Protein AF-A0AAW4YCK0-F1 (afdb_monomer_lite)

Foldseek 3Di:
DKFQFDDDPCCVVPVDDGGHGDPDIDDWAFDPDVVVPGHTDDPVRCVVVVVDDPVVVVVVVVVVVVVVVVVQVVQVVVQKGFGDFDWDWDADPVRDIDTDDDDDVVGTDMARNVPRD

InterPro domains:
  IPR018236 SAICAR synthetase, conserved site [PS01058] (82-90)
  IPR028923 SAICAR synthetase/ADE2, N-terminal [PF01259] (1-115)

pLDDT: mean 97.14, std 2.45, range [76.44, 98.75]

Secondary structure (DSSP, 8-state):
-EEEE--THHHHHH-PPTTPEEEEEEE-EE---GGGT--EE-HHHHHHTTS--HHHHHHHHHHHHHHHHHHHHHHHHTTEEEEEE--EEEE-TTS-EEEES--STTTEEEEETTT--

Structure (mmCIF, N/CA/C/O backbone):
data_AF-A0AAW4YCK0-F1
#
_entry.id   AF-A0AAW4YCK0-F1
#
loop_
_atom_site.group_PDB
_atom_site.id
_atom_site.type_symbol
_atom_site.label_atom_id
_atom_site.label_alt_id
_atom_site.label_comp_id
_atom_site.label_asym_id
_atom_site.label_entity_id
_atom_site.label_seq_id
_atom_site.pdbx_PDB_ins_code
_atom_site.Cartn_x
_atom_site.Cartn_y
_atom_site.Cartn_z
_atom_site.occupancy
_atom_site.B_iso_or_equiv
_atom_site.auth_seq_id
_atom_site.auth_comp_id
_atom_site.auth_asym_id
_atom_site.auth_atom_id
_atom_site.pdbx_PDB_model_num
ATOM 1 N N . VAL A 1 1 ? -1.074 -1.787 1.953 1.00 98.25 1 VAL A N 1
ATOM 2 C CA . VAL A 1 1 ? -0.174 -1.819 0.772 1.00 98.25 1 VAL A CA 1
ATOM 3 C C . VAL A 1 1 ? -0.519 -0.648 -0.126 1.00 98.25 1 VAL A C 1
ATOM 5 O O . VAL A 1 1 ? -1.700 -0.383 -0.309 1.00 98.25 1 VAL A O 1
ATOM 8 N N . VAL A 1 2 ? 0.477 0.054 -0.663 1.00 98.75 2 VAL A N 1
ATOM 9 C CA . VAL A 1 2 ? 0.284 1.106 -1.672 1.00 98.75 2 VAL A CA 1
ATOM 10 C C . VAL A 1 2 ? 1.007 0.701 -2.949 1.00 98.75 2 VAL A C 1
ATOM 12 O O . VAL A 1 2 ? 2.154 0.267 -2.877 1.00 98.75 2 VAL A O 1
ATOM 15 N N . ARG A 1 3 ? 0.357 0.834 -4.107 1.00 98.75 3 ARG A N 1
ATOM 16 C CA . ARG A 1 3 ? 0.906 0.439 -5.412 1.00 98.75 3 ARG A CA 1
ATOM 17 C C . ARG A 1 3 ? 0.945 1.616 -6.370 1.00 98.75 3 ARG A C 1
ATOM 19 O O . ARG A 1 3 ? -0.066 2.281 -6.569 1.00 98.75 3 ARG A O 1
ATOM 26 N N . ASN A 1 4 ? 2.094 1.834 -6.996 1.00 98.75 4 ASN A N 1
ATOM 27 C CA . ASN A 1 4 ? 2.269 2.796 -8.086 1.00 98.75 4 ASN A CA 1
ATOM 28 C C . ASN A 1 4 ? 2.323 2.109 -9.452 1.00 98.75 4 ASN A C 1
ATOM 30 O O . ASN A 1 4 ? 1.944 2.704 -10.457 1.00 98.75 4 ASN A O 1
ATOM 34 N N . ILE A 1 5 ? 2.841 0.882 -9.480 1.00 98.50 5 ILE A N 1
ATOM 35 C CA . ILE A 1 5 ? 3.064 0.092 -10.685 1.00 98.50 5 ILE A CA 1
ATOM 36 C C . ILE A 1 5 ? 2.526 -1.315 -10.414 1.00 98.50 5 ILE A C 1
ATOM 38 O O . ILE A 1 5 ? 2.718 -1.864 -9.326 1.00 98.50 5 ILE A O 1
ATOM 42 N N . ALA A 1 6 ? 1.834 -1.899 -11.385 1.00 98.19 6 ALA A N 1
ATOM 43 C CA . ALA A 1 6 ? 1.304 -3.246 -11.286 1.00 98.19 6 ALA A CA 1
ATOM 44 C C . ALA A 1 6 ? 2.447 -4.265 -11.165 1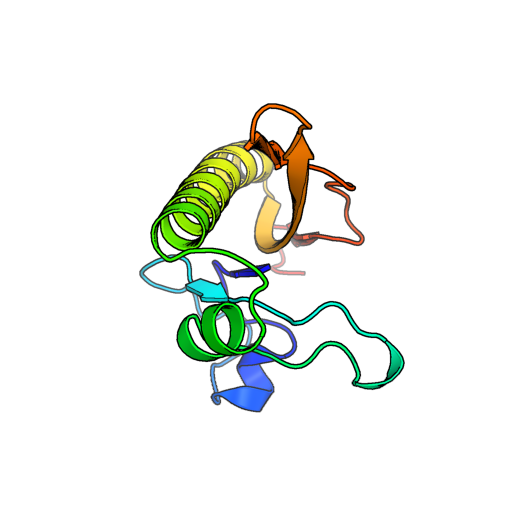.00 98.19 6 ALA A C 1
ATOM 46 O O . ALA A 1 6 ? 3.261 -4.430 -12.075 1.00 98.19 6 ALA A O 1
ATOM 47 N N . SER A 1 7 ? 2.503 -4.964 -10.032 1.00 97.00 7 SER A N 1
ATOM 48 C CA . SER A 1 7 ? 3.410 -6.088 -9.808 1.00 97.00 7 SER A CA 1
ATOM 49 C C . SER A 1 7 ? 2.906 -7.005 -8.689 1.00 97.00 7 SER A C 1
ATOM 51 O O . SER A 1 7 ? 2.061 -6.631 -7.869 1.00 97.00 7 SER A O 1
ATOM 53 N N . GLY A 1 8 ? 3.416 -8.233 -8.644 1.00 95.44 8 GLY A N 1
ATOM 54 C CA . GLY A 1 8 ? 3.052 -9.210 -7.620 1.00 95.44 8 GLY A CA 1
ATOM 55 C C . GLY A 1 8 ? 1.595 -9.675 -7.722 1.00 95.44 8 GLY A C 1
ATOM 56 O O . GLY A 1 8 ? 1.121 -10.048 -8.790 1.00 95.44 8 GLY A O 1
ATOM 57 N N . SER A 1 9 ? 0.875 -9.709 -6.597 1.00 94.94 9 SER A N 1
ATOM 58 C CA . SER A 1 9 ? -0.456 -10.332 -6.527 1.00 94.94 9 SER A CA 1
ATOM 59 C C . SER A 1 9 ? -1.528 -9.641 -7.374 1.00 94.94 9 SER A C 1
ATOM 61 O O . SER A 1 9 ? -2.465 -10.305 -7.816 1.00 94.94 9 SER A O 1
ATOM 63 N N . ILE A 1 10 ? -1.397 -8.338 -7.641 1.00 97.00 10 ILE A N 1
ATOM 64 C CA . ILE A 1 10 ? -2.419 -7.583 -8.377 1.00 97.00 10 ILE A CA 1
ATOM 65 C C . ILE A 1 10 ? -2.499 -7.970 -9.859 1.00 97.00 10 ILE A C 1
ATOM 67 O O . ILE A 1 10 ? -3.595 -7.983 -10.414 1.00 97.00 10 ILE A O 1
ATOM 71 N N . THR A 1 11 ? -1.375 -8.353 -10.480 1.00 97.44 11 THR A N 1
ATOM 72 C CA . THR A 1 11 ? -1.334 -8.758 -11.897 1.00 97.44 11 THR A CA 1
ATOM 73 C C . THR A 1 11 ? -2.119 -10.050 -12.105 1.00 97.44 11 THR A C 1
ATOM 75 O O . THR A 1 11 ? -2.955 -10.141 -12.995 1.00 97.44 11 THR A O 1
ATOM 78 N N . LYS A 1 12 ? -1.949 -11.022 -11.200 1.00 95.56 12 LYS A N 1
ATOM 79 C CA . LYS A 1 12 ? -2.718 -12.275 -11.204 1.00 95.56 12 LYS A CA 1
ATOM 80 C C . LYS A 1 12 ? -4.184 -12.065 -10.831 1.00 95.56 12 LYS A C 1
ATOM 82 O O . LYS A 1 12 ? -5.052 -12.699 -11.417 1.00 95.56 12 LYS A O 1
ATOM 87 N N . ARG A 1 13 ? -4.459 -11.213 -9.836 1.00 96.81 13 ARG A N 1
ATOM 88 C CA . ARG A 1 13 ? -5.815 -11.019 -9.298 1.00 96.81 13 ARG A CA 1
ATOM 89 C C . ARG A 1 13 ? -6.729 -10.262 -10.260 1.00 96.81 13 ARG A C 1
ATOM 91 O O . ARG A 1 13 ? -7.908 -10.585 -10.320 1.00 96.81 13 ARG A O 1
ATOM 98 N N . LEU A 1 14 ? -6.207 -9.247 -10.951 1.00 96.94 14 LEU A N 1
ATOM 99 C CA . LEU A 1 14 ? -7.010 -8.311 -11.749 1.00 96.94 14 LEU A CA 1
ATOM 100 C C . LEU A 1 14 ? -6.613 -8.257 -13.233 1.00 96.94 14 LEU A C 1
ATOM 102 O O . LEU A 1 14 ? -7.253 -7.542 -13.994 1.00 96.94 14 LEU A O 1
ATOM 106 N N . GLY A 1 15 ? -5.594 -9.009 -13.657 1.00 96.69 15 GLY A N 1
ATOM 107 C CA . GLY A 1 15 ? -5.197 -9.107 -15.065 1.00 96.69 15 GLY A CA 1
ATOM 108 C C . GLY A 1 15 ? -4.350 -7.945 -15.587 1.00 96.69 15 GLY A C 1
ATOM 109 O O . GLY A 1 15 ? -4.148 -7.861 -16.793 1.00 96.69 15 GLY A O 1
ATOM 110 N N . PHE A 1 16 ? -3.849 -7.066 -14.712 1.00 97.50 16 PHE A N 1
ATOM 111 C CA . PHE A 1 16 ? -2.921 -6.004 -15.111 1.00 97.50 16 PHE A CA 1
ATOM 112 C C . PHE A 1 16 ? -1.603 -6.577 -15.631 1.00 9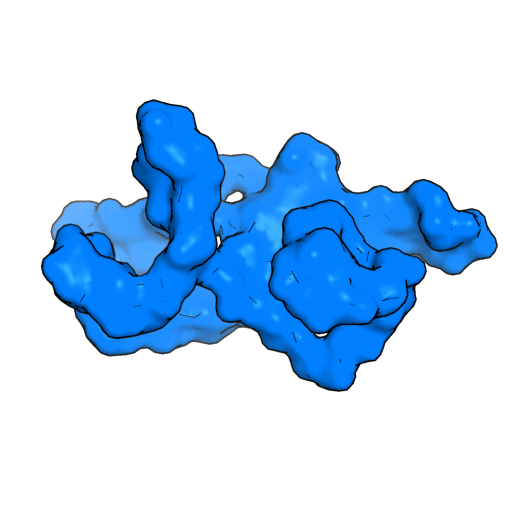7.50 16 PHE A C 1
ATOM 114 O O . PHE A 1 16 ? -1.065 -7.539 -15.067 1.00 97.50 16 PHE A O 1
ATOM 121 N N . GLU A 1 17 ? -1.044 -5.937 -16.654 1.00 97.44 17 GLU A N 1
ATOM 122 C CA . GLU A 1 17 ? 0.283 -6.285 -17.148 1.00 97.44 17 GLU A CA 1
ATOM 123 C C . GLU A 1 17 ? 1.348 -5.878 -16.118 1.00 97.44 17 GLU A C 1
ATOM 125 O O . GLU A 1 17 ? 1.294 -4.803 -15.518 1.00 97.44 17 GLU A O 1
ATOM 130 N N . ASN A 1 18 ? 2.338 -6.744 -15.870 1.00 96.81 18 ASN A N 1
ATOM 131 C CA . ASN A 1 18 ? 3.417 -6.401 -14.942 1.00 96.81 18 ASN A CA 1
ATOM 132 C C . ASN A 1 18 ? 4.227 -5.222 -15.498 1.00 96.81 18 ASN A C 1
ATOM 134 O O . ASN A 1 18 ? 4.773 -5.311 -16.594 1.00 96.81 18 ASN A O 1
ATOM 138 N N . GLY A 1 19 ? 4.351 -4.153 -14.712 1.00 97.06 19 GLY A N 1
ATOM 139 C CA . GLY A 1 19 ? 4.993 -2.906 -15.126 1.00 97.06 19 GLY A CA 1
ATOM 140 C C . GLY A 1 19 ? 4.020 -1.808 -15.563 1.00 97.06 19 GLY A C 1
ATOM 141 O O . GLY A 1 19 ? 4.465 -0.683 -15.792 1.00 97.06 19 GLY A O 1
ATOM 142 N N . GLU A 1 20 ? 2.713 -2.082 -15.629 1.00 97.50 20 GLU A N 1
ATOM 143 C CA . GLU A 1 20 ? 1.706 -1.057 -15.912 1.00 97.50 20 GLU A CA 1
ATOM 144 C C . GLU A 1 20 ? 1.713 0.028 -14.826 1.00 97.50 20 GLU A C 1
ATOM 146 O O . GLU A 1 20 ? 1.592 -0.259 -13.634 1.00 97.50 20 GLU A O 1
ATOM 151 N N . VAL A 1 21 ? 1.882 1.289 -15.227 1.00 97.62 21 VAL A N 1
ATOM 152 C CA . VAL A 1 21 ? 1.923 2.428 -14.302 1.00 97.62 21 VAL A CA 1
ATOM 153 C C . VAL A 1 21 ? 0.503 2.912 -14.042 1.00 97.62 21 VAL A C 1
ATOM 155 O O . VAL A 1 21 ? -0.199 3.316 -14.969 1.00 97.62 21 VAL A O 1
ATOM 158 N N . PHE A 1 22 ? 0.088 2.931 -12.778 1.00 97.88 22 PHE A N 1
ATOM 159 C CA . PHE A 1 22 ? -1.239 3.420 -12.426 1.00 97.88 22 PHE A CA 1
ATOM 160 C C . PHE A 1 22 ? -1.313 4.944 -12.512 1.00 97.88 22 PHE A C 1
ATOM 162 O O . PHE A 1 22 ? -0.400 5.657 -12.085 1.00 97.88 22 PHE A O 1
ATOM 169 N N . ARG A 1 23 ? -2.442 5.449 -13.026 1.00 97.06 23 ARG A N 1
ATOM 170 C CA . ARG A 1 23 ? -2.731 6.891 -13.083 1.00 97.06 23 ARG A CA 1
ATOM 171 C C . ARG A 1 23 ? -2.712 7.524 -11.691 1.00 97.06 23 ARG A C 1
ATOM 173 O O . ARG A 1 23 ? -2.199 8.627 -11.527 1.00 97.06 23 ARG A O 1
ATOM 180 N N . GLU A 1 24 ? -3.263 6.818 -10.710 1.00 97.38 24 GLU A N 1
ATOM 181 C CA . GLU A 1 24 ? -3.259 7.195 -9.300 1.00 97.38 24 GLU A CA 1
ATOM 182 C C . GLU A 1 24 ? -2.781 6.006 -8.457 1.00 97.38 24 GLU A C 1
ATOM 184 O O . GLU A 1 24 ? -3.061 4.860 -8.822 1.00 97.38 24 GLU A O 1
ATOM 189 N N . PRO A 1 25 ? -2.052 6.233 -7.348 1.00 98.25 25 PRO A N 1
ATOM 190 C CA . PRO A 1 25 ? -1.616 5.141 -6.492 1.00 98.25 25 PRO A CA 1
ATOM 191 C C . PRO A 1 25 ? -2.810 4.407 -5.875 1.00 98.25 25 PRO A C 1
ATOM 193 O O . PRO A 1 25 ? -3.705 5.031 -5.309 1.00 98.25 25 PRO A O 1
ATOM 196 N N . LEU A 1 26 ? -2.786 3.079 -5.920 1.00 98.25 26 LEU A N 1
ATOM 197 C CA . LEU A 1 26 ? -3.815 2.239 -5.316 1.00 98.25 26 LEU A CA 1
ATOM 198 C C . LEU A 1 26 ? -3.454 1.916 -3.864 1.00 98.25 26 LEU A C 1
ATOM 200 O O . LEU A 1 26 ? -2.346 1.451 -3.598 1.00 98.25 26 LEU A O 1
ATOM 204 N N . VAL A 1 27 ? -4.395 2.100 -2.936 1.00 98.56 27 VAL A N 1
ATOM 205 C CA . VAL A 1 27 ? -4.257 1.683 -1.532 1.00 98.56 27 VAL A CA 1
ATOM 206 C C . VAL A 1 27 ? -5.123 0.453 -1.282 1.00 98.56 27 VAL A C 1
ATOM 208 O O . VAL A 1 27 ? -6.314 0.459 -1.570 1.00 98.56 27 VAL A O 1
ATOM 211 N N . GLU A 1 28 ? -4.520 -0.595 -0.729 1.00 98.44 28 GLU A N 1
ATOM 212 C CA . GLU A 1 28 ? -5.175 -1.870 -0.431 1.00 98.44 28 GLU A CA 1
ATOM 213 C C . GLU A 1 28 ? -4.923 -2.287 1.020 1.00 98.44 28 GLU A C 1
ATOM 215 O O . GLU A 1 28 ? -3.781 -2.230 1.500 1.00 98.44 28 GLU A O 1
ATOM 220 N N . PHE A 1 29 ? -5.968 -2.767 1.695 1.00 98.56 29 PHE A N 1
ATOM 221 C CA . PHE A 1 29 ? -5.870 -3.359 3.025 1.00 98.56 29 PHE A CA 1
ATOM 222 C C . PHE A 1 29 ? -5.773 -4.881 2.945 1.00 98.56 29 PHE A C 1
ATOM 224 O O . PHE A 1 29 ? -6.439 -5.530 2.141 1.00 98.56 29 PHE A O 1
ATOM 231 N N . PHE A 1 30 ? -4.937 -5.445 3.810 1.00 98.19 30 PHE A N 1
ATOM 232 C CA . PHE A 1 30 ? -4.767 -6.882 3.978 1.00 98.19 30 PHE A CA 1
ATOM 233 C C . PHE A 1 30 ? -4.953 -7.198 5.457 1.00 98.19 30 PHE A C 1
ATOM 235 O O . PHE A 1 30 ? -4.452 -6.465 6.314 1.00 98.19 30 PHE A O 1
ATOM 242 N N . TYR A 1 31 ? -5.715 -8.244 5.757 1.00 97.88 31 TYR A N 1
ATOM 243 C CA . TYR A 1 31 ? -5.961 -8.650 7.131 1.00 97.88 31 TYR A CA 1
ATOM 244 C C . TYR A 1 31 ? -4.767 -9.446 7.643 1.00 97.88 31 TYR A C 1
ATOM 246 O O . TYR A 1 31 ? -4.608 -10.586 7.236 1.00 97.88 31 TYR A O 1
ATOM 254 N N . LYS A 1 32 ? -3.945 -8.858 8.519 1.00 96.06 32 LYS A N 1
ATOM 255 C CA . LYS A 1 32 ? -2.755 -9.512 9.081 1.00 96.06 32 LYS A CA 1
ATOM 256 C C . LYS A 1 32 ? -3.153 -10.728 9.924 1.00 96.06 32 LYS A C 1
ATOM 258 O O . LYS A 1 32 ? -3.528 -10.591 11.089 1.00 96.06 32 LYS A O 1
ATOM 263 N N . ASN A 1 33 ? -3.124 -11.899 9.302 1.00 96.31 33 ASN A N 1
ATOM 264 C CA . ASN A 1 33 ? -3.486 -13.182 9.878 1.00 96.31 33 ASN A CA 1
ATOM 265 C C . ASN A 1 33 ? -2.849 -14.298 9.040 1.00 96.31 33 ASN A C 1
ATOM 267 O O . ASN A 1 33 ? -3.396 -14.725 8.017 1.00 96.31 33 ASN A O 1
ATOM 271 N N . ASP A 1 34 ? -1.714 -14.803 9.522 1.00 93.81 34 ASP A N 1
ATOM 272 C CA . ASP A 1 34 ? -0.905 -15.799 8.817 1.00 93.81 34 ASP A CA 1
ATOM 273 C C . ASP A 1 34 ? -1.684 -17.088 8.513 1.00 93.81 34 ASP A C 1
ATOM 275 O O . ASP A 1 34 ? -1.516 -17.684 7.452 1.00 93.81 34 ASP A O 1
ATOM 279 N N . ALA A 1 35 ? -2.601 -17.503 9.397 1.00 97.38 35 ALA A N 1
ATOM 280 C CA . ALA A 1 35 ? -3.413 -18.705 9.191 1.00 97.38 35 ALA A CA 1
ATOM 281 C C . ALA A 1 35 ? -4.382 -18.579 8.000 1.00 97.38 35 ALA A C 1
ATOM 283 O O . ALA A 1 35 ? -4.836 -19.590 7.461 1.00 97.38 35 ALA A O 1
ATOM 284 N N . LEU A 1 36 ? -4.698 -17.347 7.590 1.00 96.50 36 LEU A N 1
ATOM 285 C CA . LEU A 1 36 ? -5.546 -17.036 6.439 1.00 96.50 36 LEU A CA 1
ATOM 286 C C . LEU A 1 36 ? -4.743 -16.556 5.222 1.00 96.50 36 LEU A C 1
ATOM 288 O O . LEU A 1 36 ? -5.349 -16.199 4.211 1.00 96.50 36 LEU A O 1
ATOM 292 N N . ASN A 1 37 ? -3.407 -16.570 5.297 1.00 94.75 37 ASN A N 1
ATOM 293 C CA . ASN A 1 37 ? -2.503 -16.030 4.279 1.00 94.75 37 ASN A CA 1
ATOM 294 C C . ASN A 1 37 ? -2.794 -14.562 3.930 1.00 94.75 37 ASN A C 1
ATOM 296 O O . ASN A 1 37 ? -2.837 -14.205 2.751 1.00 94.75 37 ASN A O 1
ATOM 300 N N . ASP A 1 38 ? -3.027 -13.732 4.947 1.00 96.69 38 ASP A N 1
ATOM 301 C CA . ASP A 1 38 ? -3.237 -12.290 4.817 1.00 96.69 38 ASP A CA 1
ATOM 302 C C . ASP A 1 38 ? -4.221 -11.890 3.702 1.00 96.69 38 ASP A C 1
ATOM 304 O O . ASP A 1 38 ? -3.820 -11.316 2.686 1.00 96.69 38 ASP A O 1
ATOM 308 N N . PRO A 1 39 ? -5.524 -12.195 3.823 1.00 97.44 39 PRO A N 1
ATOM 309 C CA . PRO A 1 39 ? -6.464 -11.945 2.739 1.00 97.44 39 PRO A CA 1
ATOM 310 C C . PRO A 1 39 ? -6.649 -10.442 2.479 1.00 97.44 39 PRO A C 1
ATOM 312 O O . PRO A 1 39 ? -6.639 -9.621 3.399 1.00 97.44 39 PRO A O 1
ATOM 315 N N . LEU A 1 40 ? -6.877 -10.080 1.210 1.00 97.81 40 LEU A N 1
ATOM 316 C CA . LEU A 1 40 ? -7.309 -8.730 0.831 1.00 97.81 40 LEU A CA 1
ATOM 317 C C . LEU A 1 40 ? -8.669 -8.433 1.475 1.00 97.81 40 LEU A C 1
ATOM 319 O O . LEU A 1 40 ? -9.602 -9.230 1.353 1.00 97.81 40 LEU A O 1
ATOM 323 N N . ILE A 1 41 ? -8.802 -7.259 2.087 1.00 98.31 41 ILE A N 1
ATOM 324 C CA . ILE A 1 41 ? -10.048 -6.794 2.692 1.00 98.31 41 ILE A CA 1
ATOM 325 C C . ILE A 1 41 ? -10.431 -5.400 2.185 1.00 98.31 41 ILE A C 1
ATOM 327 O O . ILE A 1 41 ? -9.575 -4.590 1.834 1.00 98.31 41 ILE A O 1
ATOM 331 N N . THR A 1 42 ? -11.735 -5.139 2.118 1.00 98.31 42 THR A N 1
ATOM 332 C CA . THR A 1 42 ? -12.302 -3.826 1.786 1.00 98.31 42 THR A CA 1
ATOM 333 C C . THR A 1 42 ? -12.486 -3.000 3.055 1.00 98.31 42 THR A C 1
ATOM 335 O O . THR A 1 42 ? -12.409 -3.531 4.163 1.00 98.31 42 THR A O 1
ATOM 338 N N . ASP A 1 43 ? -12.808 -1.717 2.911 1.00 98.12 43 ASP A N 1
ATOM 339 C CA . ASP A 1 43 ? -13.163 -0.868 4.055 1.00 98.12 43 ASP A CA 1
ATOM 340 C C . ASP A 1 43 ? -14.355 -1.438 4.841 1.00 98.12 43 ASP A C 1
ATOM 342 O O . ASP A 1 43 ? -14.375 -1.410 6.069 1.00 98.12 43 ASP A O 1
ATOM 346 N N . ASP A 1 44 ? -15.333 -2.029 4.148 1.00 98.12 44 ASP A N 1
ATOM 347 C CA . ASP A 1 44 ? -16.480 -2.669 4.794 1.00 98.12 44 ASP A CA 1
ATOM 348 C C . ASP A 1 44 ? -16.075 -3.894 5.615 1.00 98.12 44 ASP A C 1
ATOM 350 O O . ASP A 1 44 ? -16.593 -4.089 6.711 1.00 98.12 44 ASP A O 1
ATOM 354 N N . HIS A 1 45 ? -15.103 -4.682 5.148 1.00 98.44 45 HIS A N 1
ATOM 355 C CA . HIS A 1 45 ? -14.532 -5.764 5.949 1.00 98.44 45 HIS A CA 1
ATOM 356 C C . HIS A 1 45 ? -13.765 -5.229 7.168 1.00 98.44 45 HIS A C 1
ATOM 358 O O . HIS A 1 45 ? -13.909 -5.787 8.252 1.00 98.44 45 HIS A O 1
ATOM 364 N N . VAL A 1 46 ? -12.987 -4.146 7.023 1.00 98.12 46 VAL A N 1
ATOM 365 C CA . VAL A 1 46 ? -12.275 -3.503 8.148 1.00 98.12 46 VAL A CA 1
ATOM 366 C C . VAL A 1 46 ? -13.265 -3.101 9.248 1.00 98.12 46 VAL A C 1
ATOM 368 O O . VAL A 1 46 ? -13.026 -3.385 10.424 1.00 98.12 46 VAL A O 1
ATOM 371 N N . LYS A 1 47 ? -14.403 -2.512 8.861 1.00 97.25 47 LYS A N 1
ATOM 372 C CA . LYS A 1 47 ? -15.483 -2.124 9.780 1.00 97.25 47 LYS A CA 1
ATOM 373 C C . LYS A 1 47 ? -16.197 -3.325 10.382 1.00 97.25 47 LYS A C 1
ATOM 375 O O . LYS A 1 47 ? -16.373 -3.379 11.593 1.00 97.25 47 LYS A O 1
ATOM 380 N N . LEU A 1 48 ? -16.570 -4.305 9.558 1.00 97.69 48 LEU A N 1
ATOM 381 C CA . LEU A 1 48 ? -17.248 -5.527 10.001 1.00 97.69 48 LEU A CA 1
ATOM 382 C C . LEU A 1 48 ? -16.424 -6.288 11.049 1.00 97.69 48 LEU A C 1
ATOM 384 O O . LEU A 1 48 ? -16.976 -6.829 12.004 1.00 97.69 48 LEU A O 1
ATOM 388 N N . LEU A 1 49 ? -15.102 -6.308 10.876 1.00 97.12 49 LEU A N 1
ATOM 389 C CA . LEU A 1 49 ? -14.156 -6.941 11.793 1.00 97.12 49 LEU A CA 1
ATOM 390 C C . LEU A 1 49 ? -13.792 -6.055 12.997 1.00 97.12 49 LEU A C 1
ATOM 392 O O . LEU A 1 49 ? -12.995 -6.478 13.831 1.00 97.12 49 LEU A O 1
ATOM 396 N N . ASN A 1 50 ? -14.367 -4.851 13.110 1.00 96.38 50 ASN A N 1
ATOM 397 C CA . ASN A 1 50 ? -14.080 -3.857 14.150 1.00 96.38 50 ASN A CA 1
ATOM 398 C C . ASN A 1 50 ? -12.580 -3.519 14.279 1.00 96.38 50 ASN A C 1
ATOM 400 O O . ASN A 1 50 ? -12.080 -3.300 15.381 1.00 96.38 50 ASN A O 1
ATOM 404 N N . ILE A 1 51 ? -11.854 -3.490 13.157 1.00 96.38 51 ILE A N 1
ATOM 405 C CA . ILE A 1 51 ? -10.411 -3.198 13.132 1.00 96.38 51 ILE A CA 1
ATOM 406 C C . ILE A 1 51 ? -10.159 -1.688 13.250 1.00 96.38 51 ILE A C 1
ATOM 408 O O . ILE A 1 51 ? -9.244 -1.268 13.956 1.00 96.38 51 ILE A O 1
ATOM 412 N N . ALA A 1 52 ? -10.953 -0.874 12.550 1.00 96.75 52 ALA A N 1
ATOM 413 C CA . ALA A 1 52 ? -10.829 0.583 12.520 1.00 96.75 52 ALA A CA 1
ATOM 414 C C . ALA A 1 52 ? -12.179 1.244 12.178 1.00 96.75 52 ALA A C 1
ATOM 416 O O . ALA A 1 52 ? -13.017 0.633 11.511 1.00 96.75 52 ALA A O 1
ATOM 417 N N . SER A 1 53 ? -12.386 2.486 12.630 1.00 96.81 53 SER A N 1
ATOM 418 C CA . SER A 1 53 ? -13.550 3.308 12.256 1.00 96.81 53 SER A CA 1
ATOM 419 C C . SER A 1 53 ? -13.410 3.889 10.842 1.00 96.81 53 SER A C 1
ATOM 421 O O . SER A 1 53 ? -12.314 3.900 10.286 1.00 96.81 53 SER A O 1
ATOM 423 N N . ASP A 1 54 ? -14.493 4.434 10.271 1.00 97.62 54 ASP A N 1
ATOM 424 C CA . ASP A 1 54 ? -14.428 5.163 8.990 1.00 97.62 54 ASP A CA 1
ATOM 425 C C . ASP A 1 54 ? -13.401 6.314 9.037 1.00 97.62 54 ASP A C 1
ATOM 427 O O . ASP A 1 54 ? -12.624 6.501 8.104 1.00 97.62 54 ASP A O 1
ATOM 431 N N . GLU A 1 55 ? -13.342 7.050 10.152 1.00 97.69 55 GLU A N 1
ATOM 432 C CA . GLU A 1 55 ? -12.370 8.133 10.346 1.00 97.69 55 GLU A CA 1
ATOM 433 C C . GLU A 1 55 ? -10.927 7.608 10.379 1.00 97.69 55 GLU A C 1
ATOM 435 O O . GLU A 1 55 ? -10.047 8.155 9.710 1.00 97.69 55 GLU A O 1
ATOM 440 N N . ASP A 1 56 ? -10.683 6.512 11.104 1.00 97.75 56 ASP A N 1
ATOM 441 C CA . ASP A 1 56 ? -9.367 5.876 11.148 1.00 97.75 56 ASP A CA 1
ATOM 442 C C . ASP A 1 56 ? -8.960 5.373 9.747 1.00 97.75 56 ASP A C 1
ATOM 444 O O . ASP A 1 56 ? -7.813 5.567 9.342 1.00 97.75 56 ASP A O 1
ATOM 448 N N . ILE A 1 57 ? -9.882 4.783 8.975 1.00 98.31 57 ILE A N 1
ATOM 449 C CA . ILE A 1 57 ? -9.634 4.301 7.603 1.00 98.31 57 ILE A CA 1
ATOM 450 C C . ILE A 1 57 ? -9.183 5.446 6.687 1.00 98.31 57 ILE A C 1
ATOM 452 O O . ILE A 1 57 ? -8.178 5.311 5.979 1.00 98.31 57 ILE A O 1
ATOM 456 N N . GLU A 1 58 ? -9.870 6.587 6.727 1.00 98.31 58 GLU A N 1
ATOM 457 C CA . GLU A 1 58 ? -9.498 7.759 5.930 1.00 98.31 58 GLU A CA 1
ATOM 458 C C . GLU A 1 58 ? -8.132 8.325 6.347 1.00 98.31 58 GLU A C 1
ATOM 460 O O . GLU A 1 58 ? -7.291 8.643 5.496 1.00 98.31 58 GLU A O 1
ATOM 465 N N . ILE A 1 59 ? -7.843 8.367 7.654 1.00 98.25 59 ILE A N 1
ATOM 466 C CA . ILE A 1 59 ? -6.526 8.761 8.173 1.00 98.25 59 ILE A CA 1
ATOM 467 C C . ILE A 1 59 ? -5.430 7.809 7.674 1.00 98.25 59 ILE A C 1
ATOM 469 O O . ILE A 1 59 ? -4.368 8.272 7.244 1.00 98.25 59 ILE A O 1
ATOM 473 N N . LEU A 1 60 ? -5.667 6.494 7.710 1.00 98.44 60 LEU A N 1
ATOM 474 C CA . LEU A 1 60 ? -4.717 5.473 7.261 1.00 98.44 60 LEU A CA 1
ATOM 475 C C . LEU A 1 60 ? -4.396 5.631 5.772 1.00 98.44 60 LEU A C 1
ATOM 477 O O . LEU A 1 60 ? -3.219 5.689 5.407 1.00 98.44 60 LEU A O 1
ATOM 481 N N . LYS A 1 61 ? -5.416 5.770 4.915 1.00 98.56 61 LYS A N 1
ATOM 482 C CA . LYS A 1 61 ? -5.230 5.979 3.468 1.00 98.56 61 LYS A CA 1
ATOM 483 C C . LYS A 1 61 ? -4.485 7.278 3.176 1.00 98.56 61 LYS A C 1
ATOM 485 O O . LYS A 1 61 ? -3.513 7.273 2.419 1.00 98.56 61 LYS A O 1
ATOM 490 N N . SER A 1 62 ? -4.886 8.376 3.818 1.00 98.50 62 SER A N 1
ATOM 491 C CA . SER A 1 62 ? -4.247 9.686 3.658 1.00 98.50 62 SER A CA 1
ATOM 492 C C . SER A 1 62 ? -2.767 9.654 4.060 1.00 98.50 62 SER A C 1
ATOM 494 O O . SER A 1 62 ? -1.892 10.089 3.302 1.00 98.50 62 SER A O 1
ATOM 496 N N . LYS A 1 63 ? -2.445 9.052 5.214 1.00 98.50 63 LYS A N 1
ATOM 497 C CA . LYS A 1 63 ? -1.056 8.860 5.658 1.00 98.50 63 LYS A CA 1
ATOM 498 C C . LYS A 1 63 ? -0.275 7.961 4.704 1.00 98.50 63 LYS A C 1
ATOM 500 O O . LYS A 1 63 ? 0.856 8.304 4.368 1.00 98.50 63 LYS A O 1
ATOM 505 N N . ALA A 1 64 ? -0.861 6.860 4.236 1.00 98.62 64 ALA A N 1
ATOM 506 C CA . ALA A 1 64 ? -0.214 5.942 3.304 1.00 98.62 64 ALA A CA 1
ATOM 507 C C . ALA A 1 64 ? 0.145 6.624 1.971 1.00 98.62 64 ALA A C 1
ATOM 509 O O . ALA A 1 64 ? 1.264 6.468 1.482 1.00 98.62 64 ALA A O 1
ATOM 510 N N . LEU A 1 65 ? -0.750 7.452 1.422 1.00 98.69 65 LEU A N 1
ATOM 511 C CA . LEU A 1 65 ? -0.483 8.242 0.215 1.00 98.69 65 LEU A CA 1
ATOM 512 C C . LEU A 1 65 ? 0.570 9.334 0.448 1.00 98.69 65 LEU A C 1
ATOM 514 O O . LEU A 1 65 ? 1.422 9.566 -0.411 1.00 98.69 65 LEU A O 1
ATOM 518 N N . LYS A 1 66 ? 0.573 9.975 1.623 1.00 98.56 66 LYS A N 1
ATOM 519 C CA . LYS A 1 66 ? 1.625 10.935 1.991 1.00 98.56 66 LYS A CA 1
ATOM 520 C C . LYS A 1 66 ? 2.997 10.261 2.079 1.00 98.56 66 LYS A C 1
ATOM 522 O O . LYS A 1 66 ? 3.963 10.794 1.539 1.00 98.56 66 LYS A O 1
ATOM 527 N N . ILE A 1 67 ? 3.074 9.091 2.715 1.00 98.62 67 ILE A N 1
ATOM 528 C CA . ILE A 1 67 ? 4.296 8.277 2.790 1.00 98.62 67 ILE A CA 1
ATOM 529 C C . ILE A 1 67 ? 4.741 7.875 1.383 1.00 98.62 67 ILE A C 1
ATOM 531 O O . ILE A 1 67 ? 5.905 8.063 1.046 1.00 98.62 67 ILE A O 1
ATOM 535 N N . ASN A 1 68 ? 3.815 7.417 0.534 1.00 98.75 68 ASN A N 1
ATOM 536 C CA . ASN A 1 68 ? 4.106 7.083 -0.858 1.00 98.75 68 ASN A CA 1
ATOM 537 C C . ASN A 1 68 ? 4.767 8.249 -1.599 1.00 98.75 68 ASN A C 1
ATOM 539 O O . ASN A 1 68 ? 5.786 8.057 -2.249 1.00 98.75 68 ASN A O 1
ATOM 543 N N . ASN A 1 69 ? 4.236 9.467 -1.473 1.00 98.62 69 ASN A N 1
ATOM 544 C CA . ASN A 1 69 ? 4.817 10.637 -2.132 1.00 98.62 69 ASN A CA 1
ATOM 545 C C . ASN A 1 69 ? 6.254 10.917 -1.664 1.00 98.62 69 ASN A C 1
ATOM 547 O O . ASN A 1 69 ? 7.123 11.162 -2.499 1.00 98.62 69 ASN A O 1
ATOM 551 N N . VAL A 1 70 ? 6.515 10.833 -0.355 1.00 98.56 70 VAL A N 1
ATOM 552 C CA . VAL A 1 70 ? 7.861 11.032 0.210 1.00 98.56 70 VAL A CA 1
ATOM 553 C C . VAL A 1 70 ? 8.824 9.943 -0.269 1.00 98.56 70 VAL A C 1
ATOM 555 O O . VAL A 1 70 ? 9.905 10.254 -0.764 1.00 98.56 70 VAL A O 1
ATOM 558 N N . LEU A 1 71 ? 8.427 8.671 -0.178 1.00 98.56 71 LEU A N 1
ATOM 559 C CA . LEU A 1 71 ? 9.269 7.548 -0.591 1.00 98.56 71 LEU A CA 1
ATOM 560 C C . LEU A 1 71 ? 9.519 7.550 -2.100 1.00 98.56 71 LEU A C 1
ATOM 562 O O . LEU A 1 71 ? 10.640 7.294 -2.524 1.00 98.56 71 LEU A O 1
ATOM 566 N N . LYS A 1 72 ? 8.518 7.888 -2.924 1.00 98.12 72 LYS A N 1
ATOM 567 C CA . LYS A 1 72 ? 8.702 8.025 -4.375 1.00 98.12 72 LYS A CA 1
ATOM 568 C C . LYS A 1 72 ? 9.761 9.063 -4.695 1.00 98.12 72 LYS A C 1
ATOM 570 O O . LYS A 1 72 ? 10.649 8.753 -5.470 1.00 98.12 72 LYS A O 1
ATOM 575 N N . GLN A 1 73 ? 9.690 10.252 -4.096 1.00 98.44 73 GLN A N 1
ATOM 576 C CA . GLN A 1 73 ? 10.687 11.305 -4.320 1.00 98.44 73 GLN A CA 1
ATOM 577 C C . GLN A 1 73 ? 12.086 10.867 -3.876 1.00 98.44 73 GLN A C 1
ATOM 579 O O . GLN A 1 73 ? 13.057 11.098 -4.592 1.00 98.44 73 GLN A O 1
ATOM 584 N N . LEU A 1 74 ? 12.181 10.190 -2.728 1.00 98.19 74 LEU A N 1
ATOM 585 C CA . LEU A 1 74 ? 13.443 9.657 -2.219 1.00 98.19 74 LEU A CA 1
ATOM 586 C C . LEU A 1 74 ? 14.059 8.630 -3.183 1.00 98.19 74 LEU A C 1
ATOM 588 O O . LEU A 1 74 ? 15.221 8.763 -3.557 1.00 98.19 74 LEU A O 1
ATOM 592 N N . MET A 1 75 ? 13.282 7.633 -3.616 1.00 97.88 75 MET A N 1
ATOM 593 C CA . MET A 1 75 ? 13.745 6.610 -4.562 1.00 97.88 75 MET A CA 1
ATOM 594 C C . MET A 1 75 ? 14.081 7.220 -5.926 1.00 97.88 75 MET A C 1
ATOM 596 O O . MET A 1 75 ? 15.099 6.878 -6.526 1.00 97.88 75 MET A O 1
ATOM 600 N N . ASP A 1 76 ? 13.269 8.173 -6.386 1.00 97.44 76 ASP A N 1
ATOM 601 C CA . ASP A 1 76 ? 13.454 8.856 -7.662 1.00 97.44 76 ASP A CA 1
ATOM 602 C C . ASP A 1 76 ? 14.823 9.548 -7.743 1.00 97.44 76 ASP A C 1
ATOM 604 O O . ASP A 1 76 ? 15.524 9.382 -8.748 1.00 97.44 76 ASP A O 1
ATOM 608 N N . ALA A 1 77 ? 15.229 10.214 -6.654 1.00 98.19 77 ALA A N 1
ATOM 609 C CA . ALA A 1 77 ? 16.526 10.876 -6.504 1.00 98.19 77 ALA A CA 1
ATOM 610 C C . ALA A 1 77 ? 17.725 9.909 -6.535 1.00 98.19 77 ALA A C 1
ATOM 612 O O . ALA A 1 77 ? 18.837 10.323 -6.855 1.00 98.19 77 ALA A O 1
ATOM 613 N N . MET A 1 78 ? 17.506 8.624 -6.242 1.00 97.50 78 MET A N 1
ATOM 614 C CA . MET A 1 78 ? 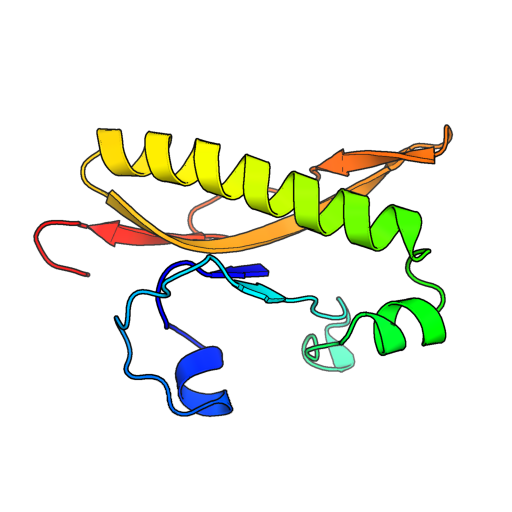18.519 7.560 -6.301 1.00 97.50 78 MET A CA 1
ATOM 615 C C . MET A 1 78 ? 18.472 6.759 -7.612 1.00 97.50 78 MET A C 1
ATOM 617 O O . MET A 1 78 ? 19.086 5.703 -7.711 1.00 97.50 78 MET A O 1
ATOM 621 N N . ASN A 1 79 ? 17.752 7.251 -8.626 1.00 97.62 79 ASN A N 1
ATOM 622 C CA . ASN A 1 79 ? 17.497 6.552 -9.888 1.00 97.62 79 ASN A CA 1
ATOM 623 C C . ASN A 1 79 ? 16.732 5.218 -9.727 1.00 97.62 79 ASN A C 1
ATOM 625 O O . ASN A 1 79 ? 16.872 4.301 -10.533 1.00 97.62 79 ASN A O 1
ATOM 629 N N . LEU A 1 80 ? 15.871 5.130 -8.711 1.00 98.19 80 LEU A N 1
ATOM 630 C CA . LEU A 1 80 ? 15.043 3.961 -8.415 1.00 98.19 80 LEU A CA 1
ATOM 631 C C . LEU A 1 80 ? 13.550 4.273 -8.609 1.00 98.19 80 LEU A C 1
ATOM 633 O O . LEU A 1 80 ? 13.109 5.420 -8.514 1.00 98.19 80 LEU A O 1
ATOM 637 N N . LYS A 1 81 ? 12.746 3.242 -8.879 1.00 97.94 81 LYS A N 1
ATOM 638 C CA . LYS A 1 81 ? 11.278 3.297 -8.926 1.00 97.94 81 LYS A CA 1
ATOM 639 C C . LYS A 1 81 ? 10.707 2.587 -7.711 1.00 97.94 81 LYS A C 1
ATOM 641 O O . LYS A 1 81 ? 10.973 1.407 -7.510 1.00 97.94 81 LYS A O 1
ATOM 646 N N . LEU A 1 82 ? 9.854 3.274 -6.956 1.00 98.62 82 LEU A N 1
ATOM 647 C CA . LEU A 1 82 ? 9.026 2.634 -5.936 1.00 98.62 82 LEU A CA 1
ATOM 648 C C . LEU A 1 82 ? 7.787 2.013 -6.594 1.00 98.62 82 LEU A C 1
ATOM 650 O O . LEU A 1 82 ? 6.831 2.723 -6.918 1.00 98.62 82 LEU A O 1
ATOM 654 N N . VAL A 1 83 ? 7.813 0.699 -6.801 1.00 98.56 83 VAL A N 1
ATOM 655 C CA . VAL A 1 83 ? 6.760 -0.069 -7.487 1.00 98.56 83 VAL A CA 1
ATOM 656 C C . VAL A 1 83 ? 5.535 -0.189 -6.588 1.00 98.56 83 VAL A C 1
ATOM 658 O O . VAL A 1 83 ? 4.449 0.274 -6.938 1.00 98.56 83 VAL A O 1
ATOM 661 N N . ASP A 1 84 ? 5.728 -0.745 -5.397 1.00 98.69 84 ASP A N 1
ATOM 662 C CA . ASP A 1 84 ? 4.736 -0.841 -4.333 1.00 98.69 84 ASP A CA 1
ATOM 663 C C . ASP A 1 84 ? 5.429 -1.015 -2.976 1.00 98.69 84 ASP A C 1
ATOM 665 O O . ASP A 1 84 ? 6.635 -1.255 -2.913 1.00 98.69 84 ASP A O 1
ATOM 669 N N . PHE A 1 85 ? 4.683 -0.848 -1.886 1.00 98.62 85 PHE A N 1
ATOM 670 C CA . PHE A 1 85 ? 5.184 -1.114 -0.540 1.00 98.62 85 PHE A CA 1
ATOM 671 C C . PHE A 1 85 ? 4.067 -1.475 0.447 1.00 98.62 85 PHE A C 1
ATOM 673 O O . PHE A 1 85 ? 2.892 -1.125 0.270 1.00 98.62 85 PHE A O 1
ATOM 680 N N . LYS A 1 86 ? 4.440 -2.172 1.519 1.00 98.31 86 LYS A N 1
ATOM 681 C CA . LYS A 1 86 ? 3.604 -2.488 2.680 1.00 98.31 86 LYS A CA 1
ATOM 682 C C . LYS A 1 86 ? 4.072 -1.648 3.869 1.00 98.31 86 LYS A C 1
ATOM 684 O O . LYS A 1 86 ? 5.262 -1.501 4.092 1.00 98.31 86 LYS A O 1
ATOM 689 N N . ILE A 1 87 ? 3.116 -1.122 4.626 1.00 97.88 87 ILE A N 1
ATOM 690 C CA . ILE A 1 87 ? 3.337 -0.457 5.911 1.00 97.88 87 ILE A CA 1
ATOM 691 C C . ILE A 1 87 ? 2.255 -0.901 6.882 1.00 97.88 87 ILE A C 1
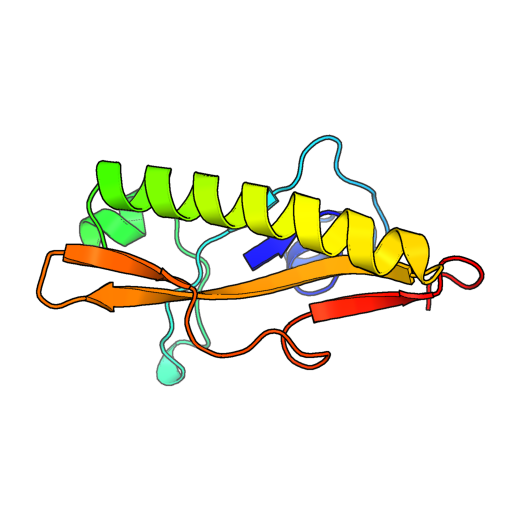ATOM 693 O O . ILE A 1 87 ? 1.149 -1.258 6.461 1.00 97.88 87 ILE A O 1
ATOM 697 N N . GLU A 1 88 ? 2.575 -0.827 8.165 1.00 98.06 88 GLU A N 1
ATOM 698 C CA . GLU A 1 88 ? 1.663 -1.117 9.259 1.00 98.06 88 GLU A CA 1
ATOM 699 C C . GLU A 1 88 ? 1.527 0.116 10.153 1.00 98.06 88 GLU A C 1
ATOM 701 O O . GLU A 1 88 ? 2.440 0.934 10.272 1.00 98.06 88 GLU A O 1
ATOM 706 N N . PHE A 1 89 ? 0.357 0.275 10.761 1.00 98.12 89 PHE A N 1
ATOM 707 C CA . PHE A 1 89 ? 0.079 1.379 11.668 1.00 98.12 89 PHE A CA 1
ATOM 708 C C . PHE A 1 89 ? -0.306 0.835 13.035 1.00 98.12 89 PHE A C 1
ATOM 710 O O . PHE A 1 89 ? -1.015 -0.163 13.140 1.00 98.12 89 PHE A O 1
ATOM 717 N N . GLY A 1 90 ? 0.140 1.532 14.073 1.00 96.81 90 GLY A N 1
ATOM 718 C CA . GLY A 1 90 ? -0.303 1.331 15.445 1.00 96.81 90 GLY A CA 1
ATOM 719 C C . GLY A 1 90 ? -1.132 2.516 15.928 1.00 96.81 90 GLY A C 1
ATOM 720 O O . GLY A 1 90 ? -1.046 3.621 15.381 1.00 96.81 90 GLY A O 1
ATOM 721 N N . LYS A 1 91 ? -1.914 2.293 16.984 1.00 95.94 91 LYS A N 1
ATOM 722 C CA . LYS A 1 91 ? -2.648 3.342 17.696 1.00 95.94 91 LYS A CA 1
ATOM 723 C C . LYS A 1 91 ? -2.056 3.486 19.095 1.00 95.94 91 LYS A C 1
ATOM 725 O O . LYS A 1 91 ? -1.886 2.489 19.792 1.00 95.94 91 LYS A O 1
ATOM 730 N N . THR A 1 92 ? -1.691 4.703 19.484 1.00 96.44 92 THR A N 1
ATOM 731 C CA . THR A 1 92 ? -1.209 4.987 20.844 1.00 96.44 92 THR A CA 1
ATOM 732 C C . THR A 1 92 ? -2.346 4.85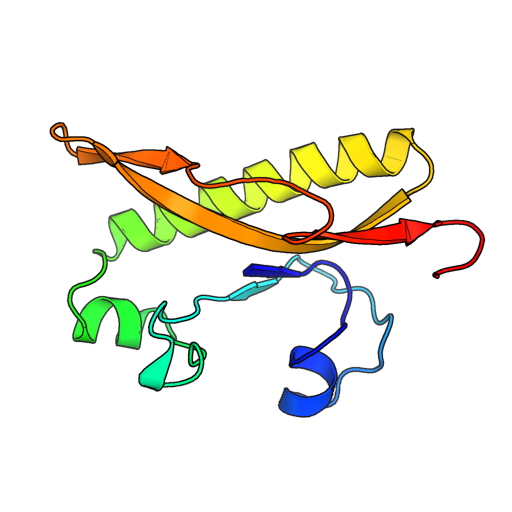0 21.859 1.00 96.44 92 THR A C 1
ATOM 734 O O . THR A 1 92 ? -3.522 4.860 21.494 1.00 96.44 92 THR A O 1
ATOM 737 N N . GLU A 1 93 ? -2.010 4.827 23.152 1.00 95.00 93 GLU A N 1
ATOM 738 C CA . GLU A 1 93 ? -2.998 4.869 24.245 1.00 95.00 93 GLU A CA 1
ATOM 739 C C . GLU A 1 93 ? -3.920 6.099 24.168 1.00 95.00 93 GLU A C 1
ATOM 741 O O . GLU A 1 93 ? -5.083 6.042 24.553 1.00 95.00 93 GLU A O 1
ATOM 746 N N . THR A 1 94 ? -3.419 7.207 23.615 1.00 95.12 94 THR A N 1
ATOM 747 C CA . THR A 1 94 ? -4.175 8.449 23.397 1.00 95.12 94 THR A CA 1
ATOM 748 C C . THR A 1 94 ? -5.001 8.451 22.108 1.00 95.12 94 THR A C 1
ATOM 750 O O . THR A 1 94 ? -5.612 9.463 21.773 1.00 95.12 94 THR A O 1
ATOM 753 N N . GLY A 1 95 ? -5.022 7.345 21.360 1.00 93.38 95 GLY A N 1
ATOM 754 C CA . GLY A 1 95 ? -5.787 7.212 20.122 1.00 93.38 95 GLY A CA 1
ATOM 755 C C . GLY A 1 95 ? -5.085 7.748 18.869 1.00 93.38 95 GLY A C 1
ATOM 756 O O . GLY A 1 95 ? -5.696 7.787 17.804 1.00 93.38 95 GLY A O 1
ATOM 757 N N . GLN A 1 96 ? -3.814 8.148 18.948 1.00 96.44 96 GLN A N 1
ATOM 758 C CA . GLN A 1 96 ? -3.080 8.673 17.799 1.00 96.44 96 GLN A CA 1
ATOM 759 C C . GLN A 1 96 ? -2.604 7.540 16.880 1.00 96.44 96 GLN A C 1
ATOM 761 O O . GLN A 1 96 ? -1.926 6.618 17.325 1.00 96.44 96 GLN A O 1
ATOM 766 N N . ILE A 1 97 ? -2.894 7.643 15.579 1.00 97.31 97 ILE A N 1
ATOM 767 C CA . ILE A 1 97 ? -2.388 6.705 14.565 1.00 97.31 97 ILE A CA 1
ATOM 768 C C . ILE A 1 97 ? -0.963 7.083 14.142 1.00 97.31 97 ILE A C 1
ATOM 770 O O . ILE A 1 97 ? -0.726 8.160 13.567 1.00 97.31 97 ILE A O 1
ATOM 774 N N . LEU A 1 98 ? -0.030 6.158 14.362 1.00 97.69 98 LEU A N 1
ATOM 775 C CA . LEU A 1 98 ? 1.385 6.277 14.017 1.00 97.69 98 LEU A CA 1
ATOM 776 C C . LEU A 1 98 ? 1.805 5.165 13.055 1.00 97.69 98 LEU A C 1
ATOM 778 O O . LEU A 1 98 ? 1.338 4.033 13.153 1.00 97.69 98 LEU A O 1
ATOM 782 N N . LEU A 1 99 ? 2.689 5.513 12.118 1.00 97.44 99 LEU A N 1
ATOM 783 C CA . LEU A 1 99 ? 3.393 4.524 11.306 1.00 97.44 99 LEU A CA 1
ATOM 784 C C . LEU A 1 99 ? 4.267 3.673 12.235 1.00 97.44 99 LEU A C 1
ATOM 786 O O . LEU A 1 99 ? 4.943 4.225 13.104 1.00 97.44 99 LEU A O 1
ATOM 790 N N . ALA A 1 100 ? 4.235 2.361 12.047 1.00 96.12 100 ALA A N 1
ATOM 791 C CA . ALA A 1 100 ? 4.987 1.389 12.826 1.00 96.12 100 ALA A CA 1
ATOM 792 C C . ALA A 1 100 ? 5.722 0.412 11.890 1.00 96.12 100 ALA A C 1
ATOM 794 O O . ALA A 1 100 ? 5.816 0.659 10.686 1.00 96.12 100 ALA A O 1
ATOM 795 N N . ASP A 1 101 ? 6.213 -0.687 12.467 1.00 94.75 101 ASP A N 1
ATOM 796 C CA . ASP A 1 101 ? 6.967 -1.735 11.774 1.00 94.75 101 ASP A CA 1
ATOM 797 C C . ASP A 1 101 ? 8.193 -1.159 11.038 1.00 94.75 101 ASP A C 1
ATOM 799 O O . ASP A 1 101 ? 8.886 -0.299 11.593 1.00 94.75 101 ASP A O 1
ATOM 803 N N . GLU A 1 102 ? 8.477 -1.607 9.815 1.00 96.19 102 GLU A N 1
ATOM 804 C CA . GLU A 1 102 ? 9.659 -1.201 9.061 1.00 96.19 102 GLU A CA 1
ATOM 805 C C . GLU A 1 102 ? 9.372 -0.794 7.608 1.00 96.19 102 GLU A C 1
ATOM 807 O O . GLU A 1 102 ? 8.416 -1.230 6.962 1.00 96.19 102 GLU A O 1
ATOM 812 N N . ILE A 1 103 ? 10.266 0.037 7.068 1.00 97.06 103 ILE A N 1
ATOM 813 C CA . ILE A 1 103 ? 10.349 0.356 5.641 1.00 97.06 103 ILE A CA 1
ATOM 814 C C . ILE A 1 103 ? 11.724 -0.105 5.163 1.00 97.06 103 ILE A C 1
ATOM 816 O O . ILE A 1 103 ? 12.735 0.547 5.427 1.00 97.06 103 ILE A O 1
ATOM 820 N N . SER A 1 104 ? 11.747 -1.243 4.477 1.00 97.19 104 SER A N 1
ATOM 821 C CA . SER A 1 104 ? 12.951 -1.945 4.035 1.00 97.19 104 SER A CA 1
ATOM 822 C C . SER A 1 104 ? 12.744 -2.509 2.618 1.00 97.19 104 SER A C 1
ATOM 824 O O . SER A 1 104 ? 11.620 -2.490 2.106 1.00 97.19 104 SER A O 1
ATOM 826 N N . PRO A 1 105 ? 13.792 -3.034 1.957 1.00 95.38 105 PRO A N 1
ATOM 827 C CA . PRO A 1 105 ? 13.626 -3.806 0.724 1.00 95.38 105 PRO A CA 1
ATOM 828 C C . PRO A 1 105 ? 12.727 -5.047 0.868 1.00 95.38 105 PRO A C 1
ATOM 830 O O . PRO A 1 105 ? 12.210 -5.522 -0.137 1.00 95.38 105 PRO A O 1
ATOM 833 N N . ASP A 1 106 ? 12.489 -5.548 2.086 1.00 96.31 106 ASP A N 1
ATOM 834 C CA . ASP A 1 106 ? 11.565 -6.668 2.316 1.00 96.31 106 ASP A CA 1
ATOM 835 C C . ASP A 1 106 ? 10.101 -6.206 2.286 1.00 96.31 106 ASP A C 1
ATOM 837 O O . ASP A 1 106 ? 9.209 -6.942 1.855 1.00 96.31 106 ASP A O 1
ATOM 841 N N . THR A 1 107 ? 9.834 -4.960 2.695 1.00 97.12 107 THR A N 1
ATOM 842 C CA . THR A 1 107 ? 8.488 -4.369 2.677 1.00 97.12 107 THR A CA 1
ATOM 843 C C . THR A 1 107 ? 8.214 -3.493 1.456 1.00 97.12 107 THR A C 1
ATOM 845 O O . THR A 1 107 ? 7.068 -3.091 1.240 1.00 97.12 107 THR A O 1
ATOM 848 N N . CYS A 1 108 ? 9.219 -3.237 0.615 1.00 98.12 108 CYS A N 1
ATOM 849 C CA . CYS A 1 108 ? 9.116 -2.412 -0.588 1.00 98.12 108 CYS A CA 1
ATOM 850 C C . CYS A 1 108 ? 9.567 -3.172 -1.834 1.00 98.12 108 CYS A C 1
ATOM 852 O O . CYS A 1 108 ? 10.650 -3.744 -1.871 1.00 98.12 108 CYS A O 1
ATOM 854 N N . ARG A 1 109 ? 8.805 -3.065 -2.923 1.00 98.31 109 ARG A N 1
ATOM 855 C CA . ARG A 1 109 ? 9.299 -3.428 -4.251 1.00 98.31 109 ARG A CA 1
ATOM 856 C C . ARG A 1 109 ? 9.906 -2.199 -4.908 1.00 98.31 109 ARG A C 1
ATOM 858 O O . ARG A 1 109 ? 9.221 -1.203 -5.153 1.00 98.31 109 ARG A O 1
ATOM 865 N N . ILE A 1 110 ? 11.198 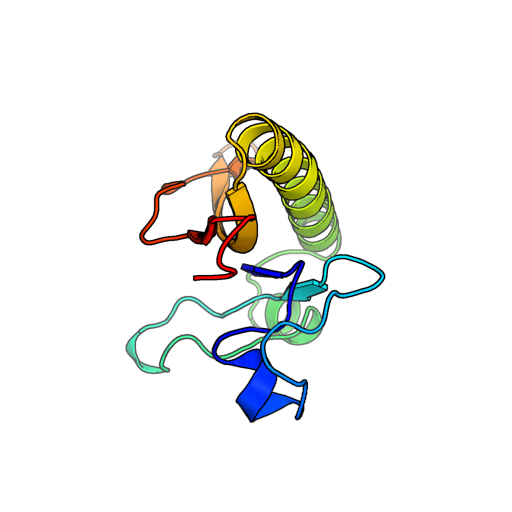-2.282 -5.185 1.00 98.00 110 ILE A N 1
ATOM 866 C CA . ILE A 1 110 ? 11.996 -1.199 -5.749 1.00 98.00 110 ILE A CA 1
ATOM 867 C C . ILE A 1 110 ? 12.688 -1.737 -6.999 1.00 98.00 110 ILE A C 1
ATOM 869 O O . ILE A 1 110 ? 13.264 -2.818 -6.943 1.00 98.00 110 ILE A O 1
ATOM 873 N N . TRP A 1 111 ? 12.617 -0.999 -8.104 1.00 98.12 111 TRP A N 1
ATOM 874 C CA . TRP A 1 111 ? 13.308 -1.341 -9.353 1.00 98.12 111 TRP A CA 1
ATOM 875 C C . TRP A 1 111 ? 14.330 -0.276 -9.713 1.00 98.12 111 TRP A C 1
ATOM 877 O O . TRP A 1 111 ? 14.100 0.913 -9.478 1.00 98.12 111 TRP A O 1
ATOM 887 N N . ASP A 1 112 ? 15.420 -0.677 -10.352 1.00 97.38 112 ASP A N 1
ATOM 888 C CA . ASP A 1 112 ? 16.300 0.262 -11.034 1.00 97.38 112 ASP A CA 1
ATOM 889 C C . ASP A 1 112 ? 15.571 0.906 -12.227 1.00 97.38 112 ASP A C 1
ATOM 891 O O . ASP A 1 112 ? 14.889 0.242 -13.016 1.00 97.38 112 ASP A O 1
ATOM 895 N N . LYS A 1 113 ? 15.684 2.233 -12.375 1.00 95.75 113 LYS A N 1
ATOM 896 C CA . LYS A 1 113 ? 14.978 2.955 -13.446 1.00 95.75 113 LYS A CA 1
ATOM 897 C C . LYS A 1 113 ? 15.498 2.622 -14.838 1.00 95.75 113 LYS A C 1
ATOM 899 O O . LYS A 1 113 ? 14.718 2.724 -15.786 1.00 95.75 113 LYS A O 1
ATOM 904 N N . ALA A 1 114 ? 16.787 2.311 -14.968 1.00 94.50 114 ALA A N 1
ATOM 905 C CA . ALA A 1 114 ? 17.414 2.087 -16.265 1.00 94.50 114 ALA A CA 1
ATOM 906 C C . ALA A 1 114 ? 17.053 0.711 -16.832 1.00 94.50 114 ALA A C 1
ATOM 908 O O . ALA A 1 114 ? 16.829 0.578 -18.033 1.00 94.50 114 ALA A O 1
ATOM 909 N N . THR A 1 115 ? 16.960 -0.295 -15.967 1.00 94.44 115 THR A N 1
ATOM 910 C CA . THR A 1 115 ? 16.764 -1.692 -16.363 1.00 94.44 115 THR A CA 1
ATOM 911 C C . THR A 1 115 ? 15.347 -2.210 -16.116 1.00 94.44 115 THR A C 1
ATOM 913 O O . THR A 1 115 ? 14.963 -3.199 -16.735 1.00 94.44 115 THR A O 1
ATOM 916 N N . ASN A 1 116 ? 14.541 -1.526 -15.290 1.00 87.06 116 ASN A N 1
ATOM 917 C CA . ASN A 1 116 ? 13.237 -2.009 -14.809 1.00 87.06 116 ASN A CA 1
ATOM 918 C C . ASN A 1 116 ? 13.320 -3.397 -14.149 1.00 87.06 116 ASN A C 1
ATOM 920 O O . ASN A 1 116 ? 12.403 -4.208 -14.300 1.00 87.06 116 ASN A O 1
ATOM 924 N N . ALA A 1 117 ? 14.421 -3.655 -13.444 1.00 76.44 117 ALA A N 1
ATOM 925 C CA . ALA A 1 117 ? 14.682 -4.879 -12.697 1.00 76.44 117 ALA A CA 1
ATOM 926 C C . ALA A 1 117 ? 14.999 -4.568 -11.230 1.00 76.44 117 ALA A C 1
ATOM 928 O O . ALA A 1 117 ? 15.470 -3.439 -10.947 1.00 76.44 117 ALA A O 1
#

Organism: Staphylococcus aureus (NCBI:txid1280)

Radius of gyration: 14.92 Å; chains: 1; bounding box: 36×30×41 Å

Sequence (117 aa):
VVRNIASGSITKRLGFENGEVFREPLVEFFYKNDALNDPLITDDHVKLLNIASDEDIEILKSKALKINNVLKQLMDAMNLKLVDFKIEFGKTETGQILLADEISPDTCRIWDKATNA